Protein 5HLJ (pdb70)

Radius of gyration: 16.18 Å; Cα contacts (8 Å, |Δi|>4): 433; chains: 1; bounding box: 36×44×49 Å

Structure (mmCIF, N/CA/C/O backbone):
data_5HLJ
#
_entry.id   5HLJ
#
_cell.length_a   139.735
_cell.length_b   139.735
_cell.length_c   139.735
_cell.angle_alpha   90.00
_cell.angle_beta   90.00
_cell.angle_gamma   90.00
#
_symmetry.space_group_name_H-M   'I 21 3'
#
loop_
_entity.id
_entity.type
_entity.pdbx_description
1 polymer VP24
2 water water
#
loop_
_atom_site.group_PDB
_atom_site.id
_atom_site.type_symbol
_atom_site.label_atom_id
_atom_site.label_alt_id
_atom_site.label_comp_id
_atom_site.label_asym_id
_atom_site.label_entity_id
_atom_site.label_seq_id
_atom_site.pdbx_PDB_ins_code
_atom_site.Cartn_x
_atom_site.Cartn_y
_atom_site.Cartn_z
_atom_site.occupancy
_atom_site.B_iso_or_equiv
_atom_site.auth_seq_id
_atom_site.auth_comp_id
_atom_site.auth_asym_id
_atom_site.auth_atom_id
_atom_site.pdbx_PDB_model_num
ATOM 1 N N . ASP A 1 12 ? 18.868 -7.917 -0.044 1.00 112.06 40 ASP A N 1
ATOM 2 C CA . ASP A 1 12 ? 17.503 -8.399 -0.247 1.00 114.08 40 ASP A CA 1
ATOM 3 C C . ASP A 1 12 ? 16.483 -7.273 0.016 1.00 115.98 40 ASP A C 1
ATOM 4 O O . ASP A 1 12 ? 15.463 -7.166 -0.689 1.00 112.76 40 ASP A O 1
ATOM 9 N N . ALA A 1 13 ? 16.785 -6.424 1.005 1.00 106.39 41 ALA A N 1
ATOM 10 C CA . ALA A 1 13 ? 15.871 -5.375 1.470 1.00 103.29 41 ALA A CA 1
ATOM 11 C C . ALA A 1 13 ? 15.662 -4.243 0.450 1.00 100.65 41 ALA A C 1
ATOM 12 O O . ALA A 1 13 ? 16.634 -3.703 -0.107 1.00 95.05 41 ALA A O 1
ATOM 14 N N . TYR A 1 14 ? 14.395 -3.889 0.217 1.00 102.07 42 TYR A N 1
ATOM 15 C CA . TYR A 1 14 ? 14.042 -2.777 -0.672 1.00 104.45 42 TYR A CA 1
ATOM 16 C C . TYR A 1 14 ? 13.200 -1.720 0.069 1.00 101.84 42 TYR A C 1
ATOM 17 O O . TYR A 1 14 ? 11.965 -1.746 0.008 1.00 102.87 42 TYR A O 1
ATOM 26 N N . PRO A 1 15 ? 13.871 -0.776 0.756 1.00 98.64 43 PRO A N 1
ATOM 27 C CA . PRO A 1 15 ? 13.181 0.179 1.638 1.00 93.29 43 PRO A CA 1
ATOM 28 C C . PRO A 1 15 ? 12.336 1.207 0.898 1.00 93.39 43 PRO A C 1
ATOM 29 O O . PRO A 1 15 ? 12.744 1.714 -0.151 1.00 96.02 43 PRO A O 1
ATOM 33 N N . VAL A 1 16 ? 11.174 1.525 1.456 1.00 92.48 44 VAL A N 1
ATOM 34 C CA . VAL A 1 16 ? 10.292 2.504 0.838 1.00 90.85 44 VAL A CA 1
ATOM 35 C C . VAL A 1 16 ? 9.844 3.575 1.844 1.00 90.35 44 VAL A C 1
ATOM 36 O O . VAL A 1 16 ? 9.157 4.533 1.481 1.00 92.56 44 VAL A O 1
ATOM 40 N N . GLU A 1 17 ? 10.251 3.414 3.103 1.00 90.09 45 GLU A N 1
ATOM 41 C CA . GLU A 1 17 ? 9.987 4.415 4.144 1.00 89.36 45 GLU A CA 1
ATOM 42 C C . GLU A 1 17 ? 11.216 4.763 4.973 1.00 81.94 45 GLU A C 1
ATOM 43 O O . GLU A 1 17 ? 12.159 3.976 5.070 1.00 81.80 45 GLU A O 1
ATOM 49 N N . SER A 1 18 ? 11.168 5.932 5.601 1.00 76.57 46 SER A N 1
ATOM 50 C CA . SER A 1 18 ? 12.204 6.370 6.519 1.00 72.97 46 SER A CA 1
ATOM 51 C C . SER A 1 18 ? 12.153 5.608 7.824 1.00 72.42 46 SER A C 1
ATOM 52 O O . SER A 1 18 ? 11.104 5.138 8.226 1.00 78.23 46 SER A O 1
ATOM 55 N N . GLU A 1 19 ? 13.292 5.506 8.494 1.00 69.72 47 GLU A N 1
ATOM 56 C CA . GLU A 1 19 ? 13.338 4.856 9.785 1.00 67.43 47 GLU A CA 1
ATOM 57 C C . GLU A 1 19 ? 14.485 5.420 10.618 1.00 69.78 47 GLU A C 1
ATOM 58 O O . GLU A 1 19 ? 15.497 5.861 10.076 1.00 69.89 47 GLU A O 1
ATOM 64 N N . ILE A 1 20 ? 14.304 5.439 11.934 1.00 68.26 48 ILE A N 1
ATOM 65 C CA . ILE A 1 20 ? 15.346 5.839 12.859 1.00 63.16 48 ILE A CA 1
ATOM 66 C C . ILE A 1 20 ? 16.131 4.622 13.338 1.00 68.83 48 ILE A C 1
ATOM 67 O O . ILE A 1 20 ? 15.548 3.611 13.715 1.00 68.77 48 ILE A O 1
ATOM 72 N N . ILE A 1 21 ? 17.456 4.734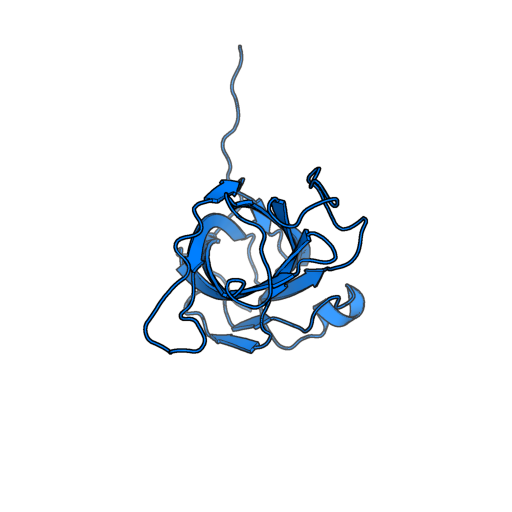 13.299 1.00 65.51 49 ILE A N 1
ATOM 73 C CA . ILE A 1 21 ? 18.397 3.706 13.734 1.00 65.23 49 ILE A CA 1
ATOM 74 C C . ILE A 1 21 ? 19.015 4.167 15.048 1.00 65.58 49 ILE A C 1
ATOM 75 O O . ILE A 1 21 ? 19.690 5.192 15.074 1.00 68.90 49 ILE A O 1
ATOM 80 N N . ASN A 1 22 ? 18.782 3.448 16.139 1.00 64.17 50 ASN A N 1
ATOM 81 C CA . ASN A 1 22 ? 19.336 3.857 17.432 1.00 63.35 50 ASN A CA 1
ATOM 82 C C . ASN A 1 22 ? 20.506 2.958 17.824 1.00 67.35 50 ASN A C 1
ATOM 83 O O . ASN A 1 22 ? 20.335 1.755 18.020 1.00 63.56 50 ASN A O 1
ATOM 88 N N . LEU A 1 23 ? 21.692 3.554 17.916 1.00 63.87 51 LEU A N 1
ATOM 89 C CA . LEU A 1 23 ? 22.916 2.836 18.245 1.00 61.90 51 LEU A CA 1
ATOM 90 C C . LEU A 1 23 ? 23.611 3.448 19.459 1.00 67.74 51 LEU A C 1
ATOM 91 O O . LEU A 1 23 ? 23.338 4.587 19.846 1.00 71.03 51 LEU A O 1
ATOM 96 N N . THR A 1 24 ? 24.540 2.698 20.034 1.00 66.95 52 THR A N 1
ATOM 97 C CA . THR A 1 24 ? 25.316 3.178 21.164 1.00 71.33 52 THR A CA 1
ATOM 98 C C . THR A 1 24 ? 26.746 3.502 20.739 1.00 67.15 52 THR A C 1
ATOM 99 O O . THR A 1 24 ? 27.326 2.782 19.937 1.00 68.62 52 THR A O 1
ATOM 103 N N . ILE A 1 25 ? 27.298 4.602 21.248 1.00 68.48 53 ILE A N 1
ATOM 104 C CA . ILE A 1 25 ? 28.679 4.991 20.935 1.00 66.27 53 ILE A CA 1
ATOM 105 C C . ILE A 1 25 ? 29.413 5.553 22.150 1.00 71.57 53 ILE A C 1
ATOM 106 O O . ILE A 1 25 ? 28.799 6.142 23.053 1.00 73.86 53 ILE A O 1
ATOM 111 N N . ASN A 1 26 ? 30.734 5.387 22.158 1.00 70.37 54 ASN A N 1
ATOM 112 C CA . ASN A 1 26 ? 31.572 5.968 23.203 1.00 70.63 54 ASN A CA 1
ATOM 113 C C . ASN A 1 26 ? 32.633 6.908 22.638 1.00 69.92 54 ASN A C 1
ATOM 114 O O . ASN A 1 26 ? 33.199 6.653 21.583 1.00 69.24 54 ASN A O 1
ATOM 119 N N . GLY A 1 27 ? 32.895 8.001 23.342 1.00 71.91 55 GLY A N 1
ATOM 120 C CA . GLY A 1 27 ? 34.025 8.846 23.008 1.00 74.76 55 GLY A CA 1
ATOM 121 C C . GLY A 1 27 ? 35.350 8.161 23.315 1.00 74.39 55 GLY A C 1
ATOM 122 O O . GLY A 1 27 ? 35.460 7.424 24.291 1.00 77.90 55 GLY A O 1
ATOM 123 N N . VAL A 1 28 ? 36.346 8.394 22.465 1.00 73.31 56 VAL A N 1
ATOM 124 C CA . VAL A 1 28 ? 37.709 7.924 22.697 1.00 78.32 56 VAL A CA 1
ATOM 125 C C . VAL A 1 28 ? 38.681 9.105 22.699 1.00 81.14 56 VAL A C 1
ATOM 126 O O . VAL A 1 28 ? 38.986 9.642 21.635 1.00 81.03 56 VAL A O 1
ATOM 130 N N . ALA A 1 29 ? 39.161 9.501 23.880 1.00 86.55 57 ALA A N 1
ATOM 131 C CA . ALA A 1 29 ? 40.087 10.640 24.018 1.00 86.62 57 ALA A CA 1
ATOM 132 C C . ALA A 1 29 ? 41.276 10.550 23.053 1.00 85.98 57 ALA A C 1
ATOM 133 O O . ALA A 1 29 ? 41.526 11.473 22.283 1.00 85.60 57 ALA A O 1
ATOM 135 N N . ARG A 1 30 ? 41.986 9.426 23.076 1.00 89.62 58 ARG A N 1
ATOM 136 C CA . ARG A 1 30 ? 43.135 9.233 22.198 1.00 88.77 58 ARG A CA 1
ATOM 137 C C . ARG A 1 30 ? 42.692 8.960 20.752 1.00 87.19 58 ARG A C 1
ATOM 138 O O . ARG A 1 30 ? 42.237 7.869 20.416 1.00 87.31 58 ARG A O 1
ATOM 146 N N . GLY A 1 31 ? 42.836 9.965 19.898 1.00 86.94 59 GLY A N 1
ATOM 147 C CA . GLY A 1 31 ? 42.422 9.844 18.512 1.00 86.92 59 GLY A CA 1
ATOM 148 C C . GLY A 1 31 ? 41.264 10.775 18.201 1.00 84.80 59 GLY A C 1
ATOM 149 O O . GLY A 1 31 ? 40.936 10.992 17.026 1.00 78.13 59 GLY A O 1
ATOM 150 N N . ASN A 1 32 ? 40.653 11.320 19.259 1.00 81.59 60 ASN A N 1
ATOM 151 C CA . ASN A 1 32 ? 39.533 12.243 19.135 1.00 76.95 60 ASN A CA 1
ATOM 152 C C . ASN A 1 32 ? 38.406 11.646 18.288 1.00 73.16 60 ASN A C 1
ATOM 153 O O . ASN A 1 32 ? 37.928 12.266 17.342 1.00 69.77 60 ASN A O 1
ATOM 158 N N . HIS A 1 33 ? 37.999 10.428 18.630 1.00 69.05 61 HIS A N 1
ATOM 159 C CA . HIS A 1 33 ? 36.977 9.724 17.874 1.00 70.10 61 HIS A CA 1
ATOM 160 C C . HIS A 1 33 ? 35.745 9.344 18.692 1.00 71.74 61 HIS A C 1
ATOM 161 O O . HIS A 1 33 ? 35.761 9.354 19.924 1.00 67.99 61 HIS A O 1
ATOM 168 N N . PHE A 1 34 ? 34.678 9.003 17.981 1.00 67.05 62 PHE A N 1
ATOM 169 C CA . PHE A 1 34 ? 33.587 8.249 18.572 1.00 67.37 62 PHE A CA 1
ATOM 170 C C . PHE A 1 34 ? 33.787 6.819 18.147 1.00 64.23 62 PHE A C 1
ATOM 171 O O . PHE A 1 34 ? 34.318 6.569 17.080 1.00 67.55 62 PHE A O 1
ATOM 179 N N . ASN A 1 35 ? 33.350 5.879 18.970 1.00 65.34 63 ASN A N 1
ATOM 180 C CA . ASN A 1 35 ? 33.535 4.467 18.668 1.00 66.80 63 ASN A CA 1
ATOM 181 C C . ASN A 1 35 ? 32.240 3.684 18.900 1.00 66.95 63 ASN A C 1
ATOM 182 O O . ASN A 1 35 ? 31.623 3.796 19.968 1.00 68.01 63 ASN A O 1
ATOM 187 N N . PHE A 1 36 ? 31.810 2.913 17.899 1.00 66.57 64 PHE A N 1
ATOM 188 C CA . PHE A 1 36 ? 30.588 2.115 18.042 1.00 64.81 64 PHE A CA 1
ATOM 189 C C . PHE A 1 36 ? 30.713 1.075 19.151 1.00 69.51 64 PHE A C 1
ATOM 190 O O . PHE A 1 36 ? 31.810 0.621 19.459 1.00 71.37 64 PHE A O 1
ATOM 198 N N . VAL A 1 37 ? 29.583 0.710 19.749 1.00 70.30 65 VAL A N 1
ATOM 199 C CA . VAL A 1 37 ? 29.469 -0.544 20.482 1.00 61.78 65 VAL A CA 1
ATOM 200 C C . VAL A 1 37 ? 29.005 -1.586 19.474 1.00 65.29 65 VAL A C 1
ATOM 201 O O . VAL A 1 37 ? 28.032 -1.364 18.748 1.00 67.84 65 VAL A O 1
ATOM 205 N N . ASN A 1 38 ? 29.702 -2.710 19.382 1.00 67.09 66 ASN A N 1
ATOM 206 C CA . ASN A 1 38 ? 29.342 -3.710 18.370 1.00 65.54 66 ASN A CA 1
ATOM 207 C C . ASN A 1 38 ? 28.063 -4.431 18.771 1.00 72.44 66 ASN A C 1
ATOM 208 O O . ASN A 1 38 ? 27.725 -4.487 19.958 1.00 73.13 66 ASN A O 1
ATOM 213 N N . GLY A 1 39 ? 27.346 -4.960 17.784 1.00 68.26 67 GLY A N 1
ATOM 214 C CA . GLY A 1 39 ? 26.065 -5.591 18.034 1.00 65.64 67 GLY A CA 1
ATOM 215 C C . GLY A 1 39 ? 25.237 -5.545 16.772 1.00 71.31 67 GLY A C 1
ATOM 216 O O . GLY A 1 39 ? 25.765 -5.258 15.694 1.00 70.07 67 GLY A O 1
ATOM 217 N N . THR A 1 40 ? 23.939 -5.817 16.902 1.00 71.82 68 THR A N 1
ATOM 218 C CA . THR A 1 40 ? 23.047 -5.905 15.751 1.00 67.18 68 THR A CA 1
ATOM 219 C C . THR A 1 40 ? 21.724 -5.232 16.049 1.00 69.72 68 THR A C 1
ATOM 220 O O . THR A 1 40 ? 21.357 -5.015 17.209 1.00 69.52 68 THR A O 1
ATOM 224 N N . LEU A 1 41 ? 21.007 -4.896 14.990 1.00 66.35 69 LEU A N 1
ATOM 225 C CA . LEU A 1 41 ? 19.713 -4.243 15.130 1.00 70.76 69 LEU A CA 1
ATOM 226 C C . LEU A 1 41 ? 18.830 -4.677 13.982 1.00 69.69 69 LEU A C 1
ATOM 227 O O . LEU A 1 41 ? 19.190 -4.509 12.824 1.00 69.11 69 LEU A O 1
ATOM 232 N N . GLN A 1 42 ? 17.688 -5.267 14.313 1.00 69.56 70 GLN A N 1
ATOM 233 C CA . GLN A 1 42 ? 16.701 -5.624 13.312 1.00 68.60 70 GLN A CA 1
ATOM 234 C C . GLN A 1 42 ? 15.818 -4.412 13.000 1.00 70.16 70 GLN A C 1
ATOM 235 O O . GLN A 1 42 ? 15.150 -3.879 13.877 1.00 75.94 70 GLN A O 1
ATOM 241 N N . THR A 1 43 ? 15.838 -3.948 11.760 1.00 72.62 71 THR A N 1
ATOM 242 C CA . THR A 1 43 ? 15.000 -2.817 11.384 1.00 70.30 71 THR A CA 1
ATOM 243 C C . THR A 1 43 ? 13.768 -3.337 10.658 1.00 72.05 71 THR A C 1
ATOM 244 O O . THR A 1 43 ? 13.732 -4.505 10.258 1.00 66.27 71 THR A O 1
ATOM 248 N N . ARG A 1 44 ? 12.766 -2.479 10.478 1.00 71.42 72 ARG A N 1
ATOM 249 C CA . ARG A 1 44 ? 11.585 -2.892 9.734 1.00 71.75 72 ARG A CA 1
ATOM 250 C C . ARG A 1 44 ? 11.768 -2.694 8.230 1.00 70.31 72 ARG A C 1
ATOM 251 O O . ARG A 1 44 ? 11.229 -3.457 7.447 1.00 77.46 72 ARG A O 1
ATOM 259 N N . ASN A 1 45 ? 12.520 -1.680 7.819 1.00 73.35 73 ASN A N 1
ATOM 260 C CA . ASN A 1 45 ? 12.596 -1.349 6.402 1.00 71.34 73 ASN A CA 1
ATOM 261 C C . ASN A 1 45 ? 13.985 -1.508 5.788 1.00 71.96 73 ASN A C 1
ATOM 262 O O . ASN A 1 45 ? 14.123 -1.433 4.573 1.00 75.90 73 ASN A O 1
ATOM 267 N N . TYR A 1 46 ? 15.009 -1.722 6.611 1.00 69.03 74 TYR A N 1
ATOM 268 C CA . TYR A 1 46 ? 16.375 -1.705 6.100 1.00 66.07 74 TYR A CA 1
ATOM 269 C C . TYR A 1 46 ? 17.120 -3.004 6.366 1.00 69.17 74 TYR A C 1
ATOM 270 O O . TYR A 1 46 ? 18.345 -3.046 6.304 1.00 71.76 74 TYR A O 1
ATOM 279 N N . GLY A 1 47 ? 16.380 -4.072 6.639 1.00 71.21 75 GLY A N 1
ATOM 280 C CA . GLY A 1 47 ? 17.001 -5.355 6.913 1.00 64.36 75 GLY A CA 1
ATOM 281 C C . GLY A 1 47 ? 17.735 -5.328 8.237 1.00 70.78 75 GLY A C 1
ATOM 282 O O . GLY A 1 47 ? 17.348 -4.587 9.152 1.00 66.61 75 GLY A O 1
ATOM 283 N N . LYS A 1 48 ? 18.796 -6.130 8.339 1.00 71.09 76 LYS A N 1
ATOM 284 C CA . LYS A 1 48 ? 19.563 -6.229 9.574 1.00 70.02 76 LYS A CA 1
ATOM 285 C C . LYS A 1 48 ? 20.736 -5.253 9.573 1.00 68.09 76 LYS A C 1
ATOM 286 O O . LYS A 1 48 ? 21.523 -5.198 8.627 1.00 68.33 76 LYS A O 1
ATOM 292 N N . VAL A 1 49 ? 20.852 -4.474 10.636 1.00 66.12 77 VAL A N 1
ATOM 293 C CA . VAL A 1 49 ? 21.997 -3.606 10.776 1.00 64.67 77 VAL A CA 1
ATOM 294 C C . VAL A 1 49 ? 23.040 -4.335 11.604 1.00 66.82 77 VAL A C 1
ATOM 295 O O . VAL A 1 49 ? 22.747 -4.833 12.681 1.00 70.19 77 VAL A O 1
ATOM 299 N N . TYR A 1 50 ? 24.254 -4.427 11.068 1.00 64.96 78 TYR A N 1
ATOM 300 C CA . TYR A 1 50 ? 25.349 -5.128 11.730 1.00 67.71 78 TYR A CA 1
ATOM 301 C C . TYR A 1 50 ? 26.461 -4.147 12.041 1.00 66.67 78 TYR A C 1
ATOM 302 O O . TYR A 1 50 ? 27.079 -3.570 11.134 1.00 66.86 78 TYR A O 1
ATOM 311 N N . VAL A 1 51 ? 26.742 -3.983 13.322 1.00 65.45 79 VAL A N 1
ATOM 312 C CA . VAL A 1 51 ? 27.811 -3.103 13.722 1.00 64.30 79 VAL A CA 1
ATOM 313 C C . VAL A 1 51 ? 29.041 -3.928 14.088 1.00 70.10 79 VAL A C 1
ATOM 314 O O . VAL A 1 51 ? 29.120 -4.457 15.196 1.00 69.68 79 VAL A O 1
ATOM 318 N N . ALA A 1 52 ? 29.998 -4.026 13.159 1.00 68.01 80 ALA A N 1
ATOM 319 C CA . ALA A 1 52 ? 31.225 -4.804 13.377 1.00 68.65 80 ALA A CA 1
ATOM 320 C C . ALA A 1 52 ? 32.140 -4.178 14.418 1.00 67.34 80 ALA A C 1
ATOM 321 O O . ALA A 1 52 ? 31.913 -3.055 14.871 1.00 69.51 80 ALA A O 1
ATOM 323 N N . GLY A 1 53 ? 33.183 -4.905 14.802 1.00 68.11 81 GLY A N 1
ATOM 324 C CA . GLY A 1 53 ? 34.179 -4.357 15.709 1.00 60.96 81 GLY A CA 1
ATOM 325 C C . GLY A 1 53 ? 34.956 -3.191 15.103 1.00 65.20 81 GLY A C 1
ATOM 326 O O . GLY A 1 53 ? 35.008 -3.021 13.883 1.00 65.24 81 GLY A O 1
ATOM 327 N N . GLN A 1 54 ? 35.578 -2.394 15.958 1.00 61.19 82 GLN A N 1
ATOM 328 C CA . GLN A 1 54 ? 36.339 -1.240 15.502 1.00 67.88 82 GLN A CA 1
ATOM 329 C C . GLN A 1 54 ? 37.422 -1.595 14.491 1.00 70.31 82 GLN A C 1
ATOM 330 O O . GLN A 1 54 ? 38.039 -2.652 14.563 1.00 73.22 82 GLN A O 1
ATOM 336 N N . GLY A 1 55 ? 37.637 -0.694 13.542 1.00 72.23 83 GLY A N 1
ATOM 337 C CA . GLY A 1 55 ? 38.708 -0.821 12.572 1.00 67.29 83 GLY A CA 1
ATOM 338 C C . GLY A 1 55 ? 38.613 -1.984 11.601 1.00 71.22 83 GLY A C 1
ATOM 339 O O . GLY A 1 55 ? 39.624 -2.406 11.039 1.00 74.78 83 GLY A O 1
ATOM 340 N N . THR A 1 56 ? 37.411 -2.508 11.402 1.00 68.39 84 THR A N 1
ATOM 341 C CA . THR A 1 56 ? 37.213 -3.609 10.468 1.00 68.04 84 THR A CA 1
ATOM 342 C C . THR A 1 56 ? 37.604 -3.173 9.054 1.00 68.14 84 THR A C 1
ATOM 343 O O . THR A 1 56 ? 37.182 -2.121 8.584 1.00 69.14 84 THR A O 1
ATOM 347 N N . SER A 1 57 ? 38.418 -3.978 8.384 1.00 69.04 85 SER A N 1
ATOM 348 C CA . SER A 1 57 ? 38.886 -3.638 7.048 1.00 69.07 85 SER A CA 1
ATOM 349 C C . SER A 1 57 ? 37.767 -3.783 6.043 1.00 68.48 85 SER A C 1
ATOM 350 O O . SER A 1 57 ? 36.798 -4.496 6.289 1.00 71.60 85 SER A O 1
ATOM 353 N N . ASP A 1 58 ? 37.920 -3.150 4.888 1.00 65.93 86 ASP A N 1
ATOM 354 C CA . ASP A 1 58 ? 36.873 -3.198 3.877 1.00 66.83 86 ASP A CA 1
ATOM 355 C C . ASP A 1 58 ? 36.570 -4.623 3.404 1.00 72.28 86 ASP A C 1
ATOM 356 O O . ASP A 1 58 ? 35.399 -4.955 3.182 1.00 72.00 86 ASP A O 1
ATOM 361 N N . SER A 1 59 ? 37.589 -5.475 3.260 1.00 73.58 87 SER A N 1
ATOM 362 C CA . SER A 1 59 ? 37.334 -6.829 2.733 1.00 74.01 87 SER A CA 1
ATOM 363 C C . SER A 1 59 ? 36.584 -7.701 3.752 1.00 71.13 87 SER A C 1
ATOM 364 O O . SER A 1 59 ? 35.723 -8.488 3.382 1.00 72.22 87 SER A O 1
ATOM 367 N N . GLU A 1 60 ? 36.913 -7.544 5.028 1.00 69.53 88 GLU A N 1
ATOM 368 C CA . GLU A 1 60 ? 36.169 -8.194 6.090 1.00 69.34 88 GLU A CA 1
ATOM 369 C C . GLU A 1 60 ? 34.739 -7.651 6.193 1.00 75.19 88 GLU A C 1
ATOM 370 O O . GLU A 1 60 ? 33.778 -8.423 6.354 1.00 73.63 88 GLU A O 1
ATOM 376 N N . LEU A 1 61 ? 34.595 -6.332 6.057 1.00 71.88 89 LEU A N 1
ATOM 377 C CA . LEU A 1 61 ? 33.302 -5.682 6.265 1.00 68.56 89 LEU A CA 1
ATOM 378 C C . LEU A 1 61 ? 32.224 -6.246 5.339 1.00 64.20 89 LEU A C 1
ATOM 379 O O . LEU A 1 61 ? 31.096 -6.439 5.771 1.00 64.67 89 LEU A O 1
ATOM 384 N N . VAL A 1 62 ? 32.567 -6.541 4.083 1.00 68.29 90 VAL A N 1
ATOM 385 C CA . VAL A 1 62 ? 31.561 -7.046 3.145 1.00 65.53 90 VAL A CA 1
ATOM 386 C C . VAL A 1 62 ? 31.210 -8.528 3.342 1.00 69.50 90 VAL A C 1
ATOM 387 O O . VAL A 1 62 ? 30.374 -9.075 2.619 1.00 70.44 90 VAL A O 1
ATOM 391 N N . LYS A 1 63 ? 31.833 -9.177 4.320 1.00 71.19 91 LYS A N 1
ATOM 392 C CA . LYS A 1 63 ? 31.533 -10.583 4.595 1.00 74.18 91 LYS A CA 1
ATOM 393 C C . LYS A 1 63 ? 30.600 -10.760 5.801 1.00 77.74 91 LYS A C 1
ATOM 394 O O . LYS A 1 63 ? 30.097 -11.856 6.050 1.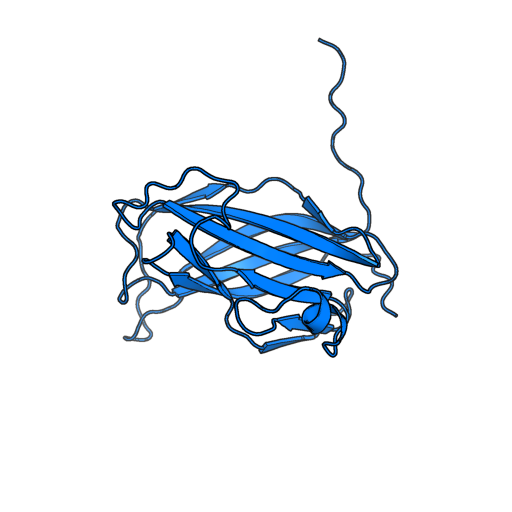00 76.86 91 LYS A O 1
ATOM 400 N N . LYS A 1 64 ? 30.363 -9.681 6.546 1.00 77.47 92 LYS A N 1
ATOM 401 C CA . LYS A 1 64 ? 29.534 -9.764 7.739 1.00 69.20 92 LYS A CA 1
ATOM 402 C C . LYS A 1 64 ? 28.091 -10.114 7.399 1.00 72.75 92 LYS A C 1
ATOM 403 O O . LYS A 1 64 ? 27.631 -9.906 6.274 1.00 75.13 92 LYS A O 1
ATOM 409 N N . LYS A 1 65 ? 27.387 -10.660 8.382 1.00 78.25 93 LYS A N 1
ATOM 410 C CA . LYS A 1 65 ? 26.047 -11.189 8.160 1.00 80.70 93 LYS A CA 1
ATOM 411 C C . LYS A 1 65 ? 25.003 -10.123 8.464 1.00 74.69 93 LYS A C 1
ATOM 412 O O . LYS A 1 65 ? 24.473 -10.057 9.581 1.00 79.22 93 LYS A O 1
ATOM 418 N N . GLY A 1 66 ? 24.688 -9.307 7.463 1.00 71.85 94 GLY A N 1
ATOM 419 C CA . GLY A 1 66 ? 23.702 -8.262 7.624 1.00 68.51 94 GLY A CA 1
ATOM 420 C C . GLY A 1 66 ? 23.435 -7.588 6.310 1.00 68.78 94 GLY A C 1
ATOM 421 O O . GLY A 1 66 ? 24.045 -7.913 5.308 1.00 67.71 94 GLY A O 1
ATOM 422 N N . ASP A 1 67 ? 22.519 -6.634 6.328 1.00 68.13 95 ASP A N 1
ATOM 423 C CA . ASP A 1 67 ? 22.155 -5.905 5.128 1.00 70.93 95 ASP A CA 1
ATOM 424 C C . ASP A 1 67 ? 22.894 -4.565 5.021 1.00 70.11 95 ASP A C 1
ATOM 425 O O . ASP A 1 67 ? 23.140 -4.053 3.921 1.00 68.92 95 ASP A O 1
ATOM 430 N N . ILE A 1 68 ? 23.231 -4.009 6.181 1.00 65.98 96 ILE A N 1
ATOM 431 C CA . ILE A 1 68 ? 23.974 -2.760 6.302 1.00 64.70 96 ILE A CA 1
ATOM 432 C C . ILE A 1 68 ? 25.049 -2.983 7.366 1.00 6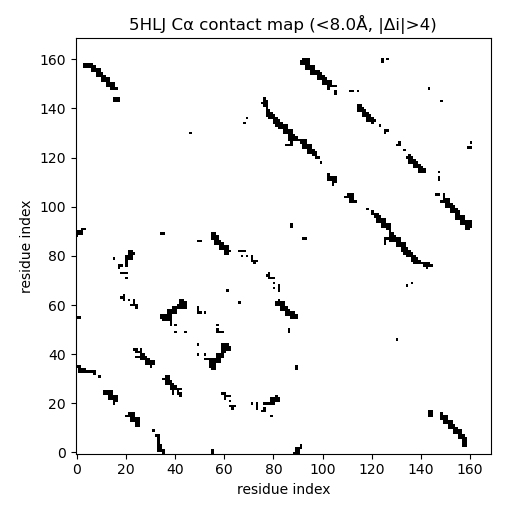9.83 96 ILE A C 1
ATOM 433 O O . ILE A 1 68 ? 24.725 -3.361 8.497 1.00 69.33 96 ILE A O 1
ATOM 438 N N . ILE A 1 69 ? 26.317 -2.784 7.003 1.00 63.39 97 ILE A N 1
ATOM 439 C CA . ILE A 1 69 ? 27.426 -3.104 7.893 1.00 58.12 97 ILE A CA 1
ATOM 440 C C . ILE A 1 69 ? 28.209 -1.848 8.215 1.00 66.00 97 ILE A C 1
ATOM 441 O O . ILE A 1 69 ? 28.640 -1.125 7.308 1.00 64.86 97 ILE A O 1
ATOM 446 N N . LEU A 1 70 ? 28.423 -1.597 9.500 1.00 64.70 98 LEU A N 1
ATOM 447 C CA . LEU A 1 70 ? 29.126 -0.405 9.921 1.00 59.44 98 LEU A CA 1
ATOM 448 C C . LEU A 1 70 ? 30.352 -0.744 10.751 1.00 68.30 98 LEU A C 1
ATOM 449 O O . LEU A 1 70 ? 30.341 -1.708 11.519 1.00 67.42 98 LEU A O 1
ATOM 454 N N . THR A 1 71 ? 31.399 0.069 10.602 1.00 64.13 99 THR A N 1
ATOM 455 C CA . THR A 1 71 ? 32.543 0.039 11.503 1.00 61.40 99 THR A CA 1
ATOM 456 C C . THR A 1 71 ? 33.028 1.476 11.749 1.00 61.04 99 THR A C 1
ATOM 457 O O . THR A 1 71 ? 33.014 2.308 10.846 1.00 67.21 99 THR A O 1
ATOM 461 N N . SER A 1 72 ? 33.417 1.777 12.979 1.00 63.48 100 SER A N 1
ATOM 462 C CA . SER A 1 72 ? 34.065 3.043 13.272 1.00 65.04 100 SER A CA 1
ATOM 463 C C . SER A 1 72 ? 35.575 2.836 13.262 1.00 67.74 100 SER A C 1
ATOM 464 O O . SER A 1 72 ? 36.067 1.824 13.767 1.00 69.80 100 SER A O 1
ATOM 467 N N . LEU A 1 73 ? 36.298 3.771 12.649 1.00 69.22 101 LEU A N 1
ATOM 468 C CA . LEU A 1 73 ? 37.759 3.691 12.550 1.00 69.37 101 LEU A CA 1
ATOM 469 C C . LEU A 1 73 ? 38.400 4.617 13.568 1.00 68.29 101 LEU A C 1
ATOM 470 O O . LEU A 1 73 ? 37.862 5.674 13.893 1.00 67.03 101 LEU A O 1
ATOM 475 N N . LEU A 1 74 ? 39.548 4.200 14.089 1.00 71.97 102 LEU A N 1
ATOM 476 C CA . LEU A 1 74 ? 40.232 4.953 15.128 1.00 73.96 102 LEU A CA 1
ATOM 477 C 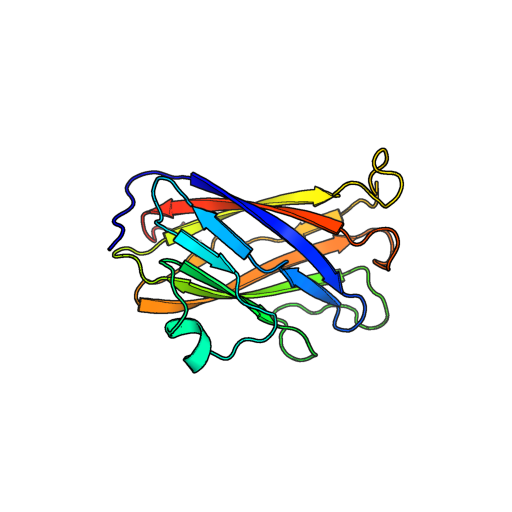C . LEU A 1 74 ? 41.623 5.337 14.630 1.00 79.27 102 LEU A C 1
ATOM 478 O O . LEU A 1 74 ? 41.945 5.125 13.461 1.00 80.99 102 LEU A O 1
ATOM 483 N N . GLY A 1 75 ? 42.450 5.917 15.484 1.00 74.14 103 GLY A N 1
ATOM 484 C CA . GLY A 1 75 ? 43.793 6.260 15.033 1.00 94.52 103 GLY A CA 1
ATOM 485 C C . GLY A 1 75 ? 43.886 7.424 14.048 1.00 88.68 103 GLY A C 1
ATOM 486 O O . GLY A 1 75 ? 43.004 7.613 13.191 1.00 81.93 103 GLY A O 1
ATOM 487 N N . ASP A 1 76 ? 44.962 8.206 14.195 1.00 87.75 104 ASP A N 1
ATOM 488 C CA . ASP A 1 76 ? 45.173 9.446 13.447 1.00 86.09 104 ASP A CA 1
ATOM 489 C C . ASP A 1 76 ? 45.022 9.225 11.961 1.00 85.22 104 ASP A C 1
ATOM 490 O O . ASP A 1 76 ? 45.242 8.114 11.450 1.00 89.54 104 ASP A O 1
ATOM 495 N N . GLY A 1 77 ? 44.674 10.279 11.251 1.00 77.39 105 GLY A N 1
ATOM 496 C CA . GLY A 1 77 ? 44.528 10.145 9.818 1.00 81.84 105 GLY A CA 1
ATOM 497 C C . GLY A 1 77 ? 43.115 9.799 9.413 1.00 76.00 105 GLY A C 1
ATOM 498 O O . GLY A 1 77 ? 42.671 10.208 8.352 1.00 76.59 105 GLY A O 1
ATOM 499 N N . ASP A 1 78 ? 42.405 9.047 10.251 1.00 78.38 106 ASP A N 1
ATOM 500 C CA . ASP A 1 78 ? 40.991 8.759 10.001 1.00 75.26 106 ASP A CA 1
ATOM 501 C C . ASP A 1 78 ? 40.127 9.949 10.462 1.00 71.62 106 ASP A C 1
ATOM 502 O O . ASP A 1 78 ? 39.379 9.846 11.431 1.00 72.58 106 ASP A O 1
ATOM 507 N N . HIS A 1 79 ? 40.260 11.078 9.764 1.00 71.95 107 HIS A N 1
ATOM 508 C CA . HIS A 1 79 ? 39.597 12.332 10.123 1.00 70.24 107 HIS A CA 1
ATOM 509 C C . HIS A 1 79 ? 39.315 13.179 8.893 1.00 71.96 107 HIS A C 1
ATOM 510 O O . HIS A 1 79 ? 40.241 13.493 8.145 1.00 75.03 107 HIS A O 1
ATOM 517 N N . THR A 1 80 ? 38.067 13.592 8.696 1.00 65.54 108 THR A N 1
ATOM 518 C CA . THR A 1 80 ? 37.789 14.599 7.678 1.00 68.73 108 THR A CA 1
ATOM 519 C C . THR A 1 80 ? 37.817 15.987 8.302 1.00 71.61 108 THR A C 1
ATOM 520 O O . THR A 1 80 ? 37.656 16.994 7.609 1.00 72.67 108 THR A O 1
ATOM 524 N N . LEU A 1 81 ? 38.020 16.022 9.613 1.00 67.66 109 LEU A N 1
ATOM 525 C CA . LEU A 1 81 ? 37.883 17.233 10.408 1.00 69.25 109 LEU A CA 1
ATOM 526 C C . LEU A 1 81 ? 39.167 17.573 11.168 1.00 73.34 109 LEU A C 1
ATOM 527 O O . LEU A 1 81 ? 39.820 16.683 11.706 1.00 70.85 109 LEU A O 1
ATOM 532 N N . ASN A 1 82 ? 39.513 18.856 11.240 1.00 73.80 110 ASN A N 1
ATOM 533 C CA . ASN A 1 82 ? 40.625 19.282 12.084 1.00 74.30 110 ASN A CA 1
ATOM 534 C C . ASN A 1 82 ? 40.232 19.250 13.542 1.00 73.44 110 ASN A C 1
ATOM 535 O O . ASN A 1 82 ? 39.737 20.235 14.070 1.00 83.39 110 ASN A O 1
ATOM 540 N N . VAL A 1 83 ? 40.448 18.134 14.205 1.00 72.34 111 VAL A N 1
ATOM 541 C CA . VAL A 1 83 ? 40.262 18.126 15.638 1.00 72.07 111 VAL A CA 1
ATOM 542 C C . VAL A 1 83 ? 41.541 18.583 16.334 1.00 76.98 111 VAL A C 1
ATOM 543 O O . VAL A 1 83 ? 42.651 18.326 15.863 1.00 74.90 111 VAL A O 1
ATOM 547 N N . ASN A 1 84 ? 41.374 19.272 17.453 1.00 75.10 112 ASN A N 1
ATOM 548 C CA . ASN A 1 84 ? 42.499 19.642 18.286 1.00 70.62 112 ASN A CA 1
ATOM 549 C C . ASN A 1 84 ? 42.906 18.439 19.127 1.00 75.98 112 ASN A C 1
ATOM 550 O O . ASN A 1 84 ? 42.328 18.168 20.189 1.00 73.70 112 ASN A O 1
ATOM 555 N N . LYS A 1 85 ? 43.914 17.718 18.651 1.00 75.94 113 LYS A N 1
ATOM 556 C CA . LYS A 1 85 ? 44.361 16.503 19.323 1.00 75.10 113 LYS A CA 1
ATOM 557 C C . LYS A 1 85 ? 45.061 16.797 20.652 1.00 75.64 113 LYS A C 1
ATOM 558 O O . LYS A 1 85 ? 45.313 15.887 21.428 1.00 74.68 113 LYS A O 1
ATOM 564 N N . ALA A 1 86 ? 45.332 18.071 20.939 1.00 73.66 114 ALA A N 1
ATOM 565 C CA . ALA A 1 86 ? 45.895 18.455 22.238 1.00 79.08 114 ALA A CA 1
ATOM 566 C C . ALA A 1 86 ? 44.898 18.287 23.386 1.00 82.49 114 ALA A C 1
ATOM 567 O O . ALA A 1 86 ? 45.288 18.267 24.555 1.00 80.37 114 ALA A O 1
ATOM 569 N N . GLU A 1 87 ? 43.611 18.206 23.049 1.00 82.65 115 GLU A N 1
ATOM 570 C CA . GLU A 1 87 ? 42.553 18.019 24.039 1.00 76.35 115 GLU A CA 1
ATOM 571 C C . GLU A 1 87 ? 41.598 16.947 23.556 1.00 77.42 115 GLU A C 1
ATOM 572 O O . GLU A 1 87 ? 41.818 16.355 22.497 1.00 76.82 115 GLU A O 1
ATOM 578 N N . SER A 1 88 ? 40.531 16.694 24.311 1.00 72.22 116 SER A N 1
ATOM 579 C CA . SER A 1 88 ? 39.547 15.721 23.851 1.00 75.09 116 SER A CA 1
ATOM 580 C C . SER A 1 88 ? 38.126 16.304 23.862 1.00 72.03 116 SER A C 1
ATOM 581 O O . SER A 1 88 ? 37.195 15.650 24.327 1.00 73.26 116 SER A O 1
ATOM 584 N N . LYS A 1 89 ? 37.983 17.524 23.337 1.00 67.61 117 LYS A N 1
ATOM 585 C CA . LYS A 1 89 ? 36.699 18.225 23.248 1.00 70.28 117 LYS A CA 1
ATOM 586 C C . LYS A 1 89 ? 36.087 18.104 21.862 1.00 72.87 117 LYS A C 1
ATOM 587 O O . LYS A 1 89 ? 34.860 18.109 21.706 1.00 71.79 117 LYS A O 1
ATOM 593 N N . GLU A 1 90 ? 36.951 18.000 20.860 1.00 69.94 118 GLU A N 1
ATOM 594 C CA . GLU A 1 90 ? 36.518 17.932 19.475 1.00 68.18 118 GLU A CA 1
ATOM 595 C C . GLU A 1 90 ? 36.635 16.507 18.971 1.00 68.56 118 GLU A C 1
ATOM 596 O O . GLU A 1 90 ? 37.733 15.969 18.875 1.00 70.55 118 GLU A O 1
ATOM 602 N N . LEU A 1 91 ? 35.490 15.890 18.679 1.00 67.73 119 LEU A N 1
ATOM 603 C CA . LEU A 1 91 ? 35.439 14.461 18.362 1.00 69.37 119 LEU A CA 1
ATOM 604 C C . LEU A 1 91 ? 34.809 14.200 17.012 1.00 66.28 119 LEU A C 1
ATOM 605 O O . LEU A 1 91 ? 33.946 14.949 16.556 1.00 64.92 119 LEU A O 1
ATOM 610 N N . GLU A 1 92 ? 35.235 13.123 16.373 1.00 64.93 120 GLU A N 1
ATOM 611 C CA . GLU A 1 92 ? 34.688 12.783 15.075 1.00 64.32 120 GLU A CA 1
ATOM 612 C C . GLU A 1 92 ? 34.317 11.305 15.025 1.00 65.56 120 GLU A C 1
ATOM 613 O O . GLU A 1 92 ? 35.033 10.453 15.541 1.00 66.84 120 GLU A O 1
ATOM 619 N N . LEU A 1 93 ? 33.159 11.008 14.460 1.00 63.87 121 LEU A N 1
ATOM 620 C CA . LEU A 1 93 ? 32.857 9.644 14.062 1.00 66.34 121 LEU A CA 1
ATOM 621 C C . LEU A 1 93 ? 33.329 9.477 12.616 1.00 65.92 121 LEU A C 1
ATOM 622 O O . LEU A 1 93 ? 32.866 10.189 11.729 1.00 62.04 121 LEU A O 1
ATOM 627 N N . TYR A 1 94 ? 34.273 8.572 12.386 1.00 63.84 122 TYR A N 1
ATOM 628 C CA . TYR A 1 94 ? 34.706 8.276 11.030 1.00 63.30 122 TYR A CA 1
ATOM 629 C C . TYR A 1 94 ? 34.324 6.831 10.753 1.00 66.81 122 TYR A C 1
ATOM 630 O O . TYR A 1 94 ? 35.010 5.895 11.195 1.00 62.33 122 TYR A O 1
ATOM 639 N N . ALA A 1 95 ? 33.217 6.645 10.038 1.00 62.62 123 ALA A N 1
ATOM 640 C CA . ALA A 1 95 ? 32.658 5.312 9.882 1.00 62.31 123 ALA A CA 1
ATOM 641 C C . ALA A 1 95 ? 32.682 4.840 8.439 1.00 63.96 123 ALA A C 1
ATOM 642 O O . ALA A 1 95 ? 32.574 5.639 7.510 1.00 62.19 123 ALA A O 1
ATOM 644 N N . ARG A 1 96 ? 32.818 3.527 8.271 1.00 61.48 124 ARG A N 1
ATOM 645 C CA . ARG A 1 96 ? 32.706 2.897 6.968 1.00 63.10 124 ARG A CA 1
ATOM 646 C C . ARG A 1 96 ? 31.428 2.078 6.990 1.00 61.53 124 ARG A C 1
ATOM 647 O O . ARG A 1 96 ? 31.199 1.282 7.908 1.00 68.41 124 ARG A O 1
ATOM 655 N N . VAL A 1 97 ? 30.578 2.294 5.999 1.00 65.31 125 VAL A N 1
ATOM 656 C CA . VAL A 1 97 ? 29.258 1.700 6.001 1.00 60.97 125 VAL A CA 1
ATOM 657 C C . VAL A 1 97 ? 29.005 0.970 4.699 1.00 62.67 125 VAL A C 1
ATOM 658 O O . VAL A 1 97 ? 28.976 1.576 3.628 1.00 61.34 125 VAL A O 1
ATOM 662 N N . TYR A 1 98 ? 28.803 -0.341 4.808 1.00 63.87 126 TYR A N 1
ATOM 663 C CA . TYR A 1 98 ? 28.477 -1.157 3.658 1.00 63.64 126 TYR A CA 1
ATOM 664 C C . TYR A 1 98 ? 26.966 -1.244 3.490 1.00 65.73 126 TYR A C 1
ATOM 665 O O . TYR A 1 98 ? 26.271 -1.806 4.332 1.00 66.69 126 TYR A O 1
ATOM 674 N N . ASN A 1 99 ? 26.472 -0.676 2.397 1.00 64.89 127 ASN A N 1
ATOM 675 C CA . ASN A 1 99 ? 25.069 -0.752 2.039 1.00 66.07 127 ASN A CA 1
ATOM 676 C C . ASN A 1 99 ? 24.850 -1.889 1.054 1.00 70.79 127 ASN A C 1
ATOM 677 O O . ASN A 1 99 ? 25.107 -1.755 -0.154 1.00 65.95 127 ASN A O 1
ATOM 682 N N . ASN A 1 100 ? 24.372 -3.010 1.580 1.00 69.11 128 ASN A N 1
ATOM 683 C CA . ASN A 1 100 ? 24.084 -4.171 0.757 1.00 66.22 128 ASN A CA 1
ATOM 684 C C . ASN A 1 100 ? 22.576 -4.420 0.662 1.00 68.32 128 ASN A C 1
ATOM 685 O O . ASN A 1 100 ? 22.133 -5.560 0.691 1.00 70.38 128 ASN A O 1
ATOM 690 N N . THR A 1 101 ? 21.802 -3.341 0.571 1.00 67.92 129 THR A N 1
ATOM 691 C CA . THR A 1 101 ? 20.387 -3.420 0.241 1.00 71.78 129 THR A CA 1
ATOM 692 C C . THR A 1 101 ? 20.238 -3.178 -1.264 1.00 73.30 129 THR A C 1
ATOM 693 O O . THR A 1 101 ? 21.228 -2.999 -1.974 1.00 69.94 129 THR A O 1
ATOM 697 N N . LYS A 1 102 ? 19.008 -3.169 -1.753 1.00 73.09 130 LYS A N 1
ATOM 698 C CA . LYS A 1 102 ? 18.778 -2.984 -3.180 1.00 76.95 130 LYS A CA 1
ATOM 699 C C . LYS A 1 102 ? 18.632 -1.513 -3.578 1.00 76.53 130 LYS A C 1
ATOM 700 O O . LYS A 1 102 ? 18.409 -1.210 -4.746 1.00 77.00 130 LYS A O 1
ATOM 706 N N . ARG A 1 103 ? 18.760 -0.593 -2.625 1.00 73.78 131 ARG A N 1
ATOM 707 C CA . ARG A 1 103 ? 18.648 0.826 -2.966 1.00 74.82 131 ARG A CA 1
ATOM 708 C C . ARG A 1 103 ? 19.633 1.717 -2.238 1.00 70.23 131 ARG A C 1
ATOM 709 O O . ARG A 1 103 ? 20.107 1.391 -1.156 1.00 70.04 131 ARG A O 1
ATOM 717 N N . ASP A 1 104 ? 19.935 2.844 -2.868 1.00 70.04 132 ASP A N 1
ATOM 718 C CA . ASP A 1 104 ? 20.612 3.942 -2.203 1.00 68.79 132 ASP A CA 1
ATOM 719 C C . ASP A 1 104 ? 19.842 4.367 -0.950 1.00 69.50 132 ASP A C 1
ATOM 720 O O . ASP A 1 104 ? 18.608 4.350 -0.930 1.00 68.31 132 ASP A O 1
ATOM 725 N N . ILE A 1 105 ? 20.583 4.733 0.090 1.00 64.99 133 ILE A N 1
ATOM 726 C CA . ILE A 1 105 ? 20.015 5.224 1.339 1.00 64.27 133 ILE A CA 1
ATOM 727 C C . ILE A 1 105 ? 20.612 6.579 1.674 1.00 63.45 133 ILE A C 1
ATOM 728 O O . ILE A 1 105 ? 21.823 6.754 1.565 1.00 64.61 133 ILE A O 1
ATOM 733 N N . THR A 1 106 ? 19.784 7.541 2.066 1.00 62.71 134 THR A N 1
ATOM 734 C CA . THR A 1 106 ? 20.314 8.801 2.574 1.00 63.68 134 THR A CA 1
ATOM 735 C C . THR A 1 106 ? 20.241 8.807 4.103 1.00 66.99 134 THR A C 1
ATOM 736 O O . THR A 1 106 ? 19.210 8.460 4.697 1.00 68.26 134 THR A O 1
ATOM 740 N N . VAL A 1 107 ? 21.347 9.155 4.745 1.00 58.19 135 VAL A N 1
ATOM 741 C CA . VAL A 1 107 ? 21.297 9.460 6.165 1.00 59.98 135 VAL A CA 1
ATOM 742 C C . VAL A 1 107 ? 20.970 10.948 6.297 1.00 62.89 135 VAL A C 1
ATOM 743 O O . VAL A 1 107 ? 21.795 11.796 5.984 1.00 62.71 135 VAL A O 1
ATOM 747 N N . ASP A 1 108 ? 19.744 11.238 6.734 1.00 68.02 136 ASP A N 1
ATOM 748 C CA . ASP A 1 108 ? 19.179 12.590 6.730 1.00 68.40 136 ASP A CA 1
ATOM 749 C C . ASP A 1 108 ? 19.674 13.461 7.852 1.00 66.76 136 ASP A C 1
ATOM 750 O O . ASP A 1 108 ? 19.903 14.657 7.669 1.00 74.86 136 ASP A O 1
ATOM 755 N N . SER A 1 109 ? 19.792 12.866 9.033 1.00 64.32 137 SER A N 1
ATOM 756 C CA . SER A 1 109 ? 20.096 13.636 10.224 1.00 63.34 137 SER A CA 1
ATOM 757 C C . SER A 1 109 ? 20.590 12.731 11.309 1.00 64.24 137 SER A C 1
ATOM 758 O O . SER A 1 109 ? 20.393 11.518 11.262 1.00 68.78 137 SER A O 1
ATOM 761 N N . VAL A 1 110 ? 21.270 13.311 12.281 1.00 66.05 138 VAL A N 1
ATOM 762 C CA . VAL A 1 110 ? 21.664 12.549 13.445 1.00 63.68 138 VAL A CA 1
ATOM 763 C C . VAL A 1 110 ? 21.362 13.363 14.687 1.00 66.00 138 VAL A C 1
ATOM 764 O O . VAL A 1 110 ? 21.252 14.582 14.624 1.00 70.52 138 VAL A O 1
ATOM 768 N N . SER A 1 111 ? 21.225 12.687 15.818 1.00 64.79 139 SER A N 1
ATOM 769 C CA . SER A 1 111 ? 21.173 13.379 17.091 1.00 61.63 139 SER A CA 1
ATOM 770 C C . SER A 1 111 ? 21.832 12.508 18.141 1.00 61.35 139 SER A C 1
ATOM 771 O O . SER A 1 111 ? 22.001 11.308 17.944 1.00 61.15 139 SER A O 1
ATOM 774 N N . LEU A 1 112 ? 22.242 13.138 19.235 1.00 62.00 140 LEU A N 1
ATOM 775 C CA . LEU A 1 112 ? 22.931 12.466 20.316 1.00 60.33 140 LEU A CA 1
ATOM 776 C C . LEU A 1 112 ? 22.256 12.749 21.630 1.00 64.13 140 LEU A C 1
ATOM 777 O O . LEU A 1 112 ? 21.783 13.855 21.881 1.00 62.77 140 LEU A O 1
ATOM 782 N N . SER A 1 113 ? 22.270 11.747 22.486 1.00 62.27 141 SER A N 1
ATOM 783 C CA . SER A 1 113 ? 21.948 11.926 23.874 1.00 62.23 141 SER A CA 1
ATOM 784 C C . SER A 1 113 ? 23.092 11.300 24.662 1.00 62.57 141 SER A C 1
ATOM 785 O O . SER A 1 113 ? 23.591 10.246 24.273 1.00 65.71 141 SER A O 1
ATOM 788 N N . PRO A 1 114 ? 23.522 11.940 25.758 1.00 62.17 142 PRO A N 1
ATOM 789 C CA . PRO A 1 114 ? 24.427 11.218 26.665 1.00 64.65 142 PRO A CA 1
ATOM 790 C C . PRO A 1 114 ? 23.725 9.981 27.196 1.00 63.37 142 PRO A C 1
ATOM 791 O O . PRO A 1 114 ? 22.496 10.016 27.320 1.00 65.57 142 PRO A O 1
ATOM 795 N N . GLY A 1 115 ? 24.466 8.906 27.447 1.00 63.21 143 GLY A N 1
ATOM 796 C CA . GLY A 1 115 ? 23.928 7.752 28.149 1.00 61.75 143 GLY A CA 1
ATOM 797 C C . GLY A 1 115 ? 24.037 7.980 29.654 1.00 67.59 143 GLY A C 1
ATOM 798 O O . GLY A 1 115 ? 24.601 8.986 30.093 1.00 66.96 143 GLY A O 1
ATOM 799 N N . LEU A 1 116 ? 23.481 7.068 30.451 1.00 68.80 144 LEU A N 1
ATOM 800 C CA . LEU A 1 116 ? 23.590 7.161 31.906 1.00 70.53 144 LEU A CA 1
ATOM 801 C C . LEU A 1 116 ? 25.001 6.786 32.325 1.00 72.08 144 LEU A C 1
ATOM 802 O O . LEU A 1 116 ? 25.624 5.932 31.698 1.00 75.75 144 LEU A O 1
ATOM 807 N N . ASN A 1 117 ? 25.520 7.422 33.368 1.00 77.06 145 ASN A N 1
ATOM 808 C CA . ASN A 1 117 ? 26.861 7.077 33.836 1.00 76.53 145 ASN A CA 1
ATOM 809 C C . ASN A 1 117 ? 26.808 5.877 34.770 1.00 79.22 145 ASN A C 1
ATOM 810 O O . ASN A 1 117 ? 25.810 5.150 34.800 1.00 80.63 145 ASN A O 1
ATOM 815 N N . ALA A 1 118 ? 27.875 5.680 35.537 1.00 87.74 146 ALA A N 1
ATOM 816 C CA . ALA A 1 118 ? 28.029 4.492 36.379 1.00 87.37 146 ALA A CA 1
ATOM 817 C C . ALA A 1 118 ? 26.953 4.398 37.471 1.00 84.78 146 ALA A C 1
ATOM 818 O O . ALA A 1 118 ? 26.516 3.300 37.835 1.00 86.69 146 ALA A O 1
ATOM 820 N N . THR A 1 119 ? 26.515 5.548 37.973 1.00 81.96 147 THR A N 1
ATOM 821 C CA . THR A 1 119 ? 25.467 5.594 38.991 1.00 78.47 147 THR A CA 1
ATOM 822 C C . THR A 1 119 ? 24.146 5.010 38.490 1.00 80.22 147 THR A C 1
ATOM 823 O O . THR A 1 119 ? 23.304 4.600 39.287 1.00 78.92 147 THR A O 1
ATOM 827 N N . GLY A 1 120 ? 23.968 4.984 37.167 1.00 78.63 148 GLY A N 1
ATOM 828 C CA . GLY A 1 120 ? 22.705 4.580 36.555 1.00 73.42 148 GLY A CA 1
ATOM 829 C C . GLY A 1 120 ? 21.570 5.603 36.679 1.00 73.27 148 GLY A C 1
ATOM 830 O O . GLY A 1 120 ? 20.426 5.304 36.344 1.00 73.91 148 GLY A O 1
ATOM 831 N N . ARG A 1 121 ? 21.877 6.812 37.154 1.00 69.92 149 ARG A N 1
ATOM 832 C CA . ARG A 1 121 ? 20.844 7.793 37.498 1.00 73.17 149 ARG A CA 1
ATOM 833 C C . ARG A 1 121 ? 21.263 9.230 37.210 1.00 72.59 149 ARG A C 1
ATOM 834 O O . ARG A 1 121 ? 20.607 10.174 37.651 1.00 76.10 149 ARG A O 1
ATOM 842 N N . GLU A 1 122 ? 22.365 9.396 36.494 1.00 70.61 150 GLU A N 1
ATOM 843 C CA . GLU A 1 122 ? 22.866 10.719 36.139 1.00 73.05 150 GLU A CA 1
ATOM 844 C C . GLU A 1 122 ? 23.370 10.706 34.705 1.00 70.71 150 GLU A C 1
ATOM 845 O O . GLU A 1 122 ? 23.773 9.660 34.202 1.00 69.66 150 GLU A O 1
ATOM 851 N N . PHE A 1 123 ? 23.352 11.852 34.033 1.00 67.29 151 PHE A N 1
ATOM 852 C CA . PHE A 1 123 ? 23.940 11.888 32.698 1.00 67.26 151 PHE A CA 1
ATOM 853 C C . PHE A 1 123 ? 24.879 13.073 32.575 1.00 67.21 151 PHE A C 1
ATOM 854 O O . PHE A 1 123 ? 24.729 14.059 33.280 1.00 64.94 151 PHE A O 1
ATOM 862 N N . SER A 1 124 ? 25.851 12.984 31.677 1.00 60.62 152 SER A N 1
ATOM 863 C CA . SER A 1 124 ? 26.730 14.114 31.466 1.00 60.50 152 SER A CA 1
ATOM 864 C C . SER A 1 124 ? 26.029 15.308 30.818 1.00 66.33 152 SER A C 1
ATOM 865 O O . SER A 1 124 ? 25.448 15.186 29.747 1.00 68.91 152 SER A O 1
ATOM 868 N N . ALA A 1 125 ? 26.117 16.467 31.463 1.00 69.03 153 ALA A N 1
ATOM 869 C CA . ALA A 1 125 ? 25.548 17.710 30.944 1.00 65.98 153 ALA A CA 1
ATOM 870 C C . ALA A 1 125 ? 26.611 18.508 30.226 1.00 66.52 153 ALA A C 1
ATOM 871 O O . ALA A 1 125 ? 26.533 19.730 30.139 1.00 63.32 153 ALA A O 1
ATOM 873 N N . ASN A 1 126 ? 27.632 17.808 29.756 1.00 68.43 154 ASN A N 1
ATOM 874 C CA . ASN A 1 126 ? 28.654 18.398 28.901 1.00 63.30 154 ASN A CA 1
ATOM 875 C C . ASN A 1 126 ? 28.015 18.882 27.592 1.00 67.17 154 ASN A C 1
ATOM 876 O O . ASN A 1 126 ? 27.625 18.056 26.759 1.00 64.83 154 ASN A O 1
ATOM 881 N N . LYS A 1 127 ? 27.869 20.199 27.415 1.00 64.44 155 LYS A N 1
ATOM 882 C CA . LYS A 1 127 ? 27.175 20.728 26.231 1.00 61.87 155 LYS A CA 1
ATOM 883 C C . LYS A 1 127 ? 28.033 20.571 24.980 1.00 68.22 155 LYS A C 1
ATOM 884 O O . LYS A 1 127 ? 29.261 20.537 25.067 1.00 68.36 155 LYS A O 1
ATOM 890 N N . PHE A 1 128 ? 27.382 20.468 23.821 1.00 66.92 156 PHE A N 1
ATOM 891 C CA . PHE A 1 128 ? 28.084 20.229 22.563 1.00 64.60 156 PHE A CA 1
ATOM 892 C C . PHE A 1 128 ? 27.376 20.831 21.348 1.00 65.71 156 PHE A C 1
ATOM 893 O O . PHE A 1 128 ? 26.179 21.080 21.362 1.00 66.52 156 PHE A O 1
ATOM 901 N N . VAL A 1 129 ? 28.136 21.063 20.291 1.00 69.57 157 VAL A N 1
ATOM 902 C CA . VAL A 1 129 ? 27.555 21.391 19.003 1.00 66.78 157 VAL A CA 1
ATOM 903 C C . VAL A 1 129 ? 27.814 20.204 18.074 1.00 68.10 157 VAL A C 1
ATOM 904 O O . VAL A 1 129 ? 28.935 19.703 17.969 1.00 65.32 157 VAL A O 1
ATOM 908 N N . LEU A 1 130 ? 26.741 19.733 17.449 1.00 70.96 158 LEU A N 1
ATOM 909 C CA . LEU A 1 130 ? 26.771 18.611 16.526 1.00 64.32 158 LEU A CA 1
ATOM 910 C C . LEU A 1 130 ? 26.980 19.071 15.097 1.00 64.27 158 LEU A C 1
ATOM 911 O O . LEU A 1 130 ? 26.243 19.929 14.615 1.00 65.60 158 LEU A O 1
ATOM 916 N N . TYR A 1 131 ? 27.960 18.498 14.412 1.00 59.64 159 TYR A N 1
ATOM 917 C CA . TYR A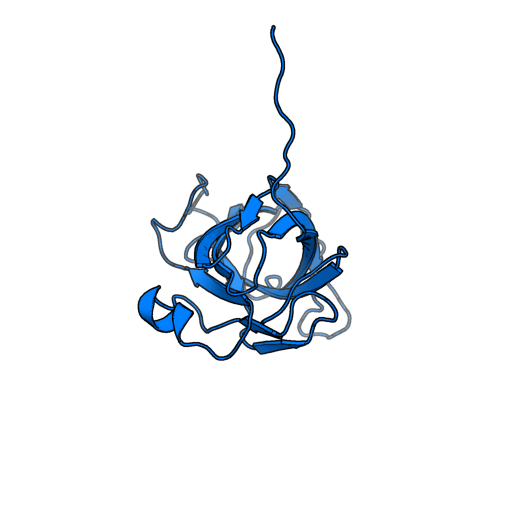 1 131 ? 28.092 18.724 12.987 1.00 61.19 159 TYR A CA 1
ATOM 918 C C . TYR A 1 131 ? 27.605 17.497 12.195 1.00 64.18 159 TYR A C 1
ATOM 919 O O . TYR A 1 131 ? 28.064 16.375 12.423 1.00 62.33 159 TYR A O 1
ATOM 928 N N . PHE A 1 132 ? 26.684 17.710 11.258 1.00 62.43 160 PHE A N 1
ATOM 929 C CA . PHE A 1 132 ? 26.308 16.644 10.340 1.00 61.31 160 PHE A CA 1
ATOM 930 C C . PHE A 1 132 ? 25.761 17.157 9.016 1.00 62.75 160 PHE A C 1
ATOM 931 O O . PHE A 1 132 ? 24.848 17.977 8.981 1.00 66.48 160 PHE A O 1
ATOM 939 N N . LYS A 1 133 ? 26.306 16.623 7.931 1.00 64.06 161 LYS A N 1
ATOM 940 C CA . LYS A 1 133 ? 25.837 16.893 6.571 1.00 61.77 161 LYS A CA 1
ATOM 941 C C . LYS A 1 133 ? 25.178 15.632 5.996 1.00 65.56 161 LYS A C 1
ATOM 942 O O . LYS A 1 133 ? 25.752 14.543 6.093 1.00 63.24 161 LYS A O 1
ATOM 948 N N . PRO A 1 134 ? 23.965 15.762 5.426 1.00 64.69 162 PRO A N 1
ATOM 949 C CA . PRO A 1 134 ? 23.293 14.582 4.860 1.00 66.96 162 PRO A CA 1
ATOM 950 C C . PRO A 1 134 ? 24.214 13.811 3.916 1.00 65.40 162 PRO A C 1
ATOM 951 O O . PRO A 1 134 ? 24.917 14.423 3.129 1.00 64.98 162 PRO A O 1
ATOM 955 N N . THR A 1 135 ? 24.206 12.486 4.026 1.00 64.99 163 THR A N 1
ATOM 956 C CA . THR A 1 135 ? 25.169 11.625 3.359 1.00 61.50 163 THR A CA 1
ATOM 957 C C . THR A 1 135 ? 24.490 10.464 2.667 1.00 65.51 163 THR A C 1
ATOM 958 O O . THR A 1 135 ? 23.742 9.715 3.307 1.00 64.72 163 THR A O 1
ATOM 962 N N . VAL A 1 136 ? 24.755 10.300 1.372 1.00 64.50 164 VAL A N 1
ATOM 963 C CA . VAL A 1 136 ? 24.199 9.182 0.623 1.00 60.30 164 VAL A CA 1
ATOM 964 C C . VAL A 1 136 ? 25.039 7.913 0.823 1.00 65.87 164 VAL A C 1
ATOM 965 O O . VAL A 1 136 ? 26.263 7.924 0.672 1.00 65.05 164 VAL A O 1
ATOM 969 N N . LEU A 1 137 ? 24.381 6.822 1.198 1.00 63.20 165 LEU A N 1
ATOM 970 C CA . LEU A 1 137 ? 25.048 5.529 1.220 1.00 64.30 165 LEU A CA 1
ATOM 971 C C . LEU A 1 137 ? 24.703 4.806 -0.093 1.00 63.21 165 LEU A C 1
ATOM 972 O O . LEU A 1 137 ? 23.605 4.272 -0.260 1.00 64.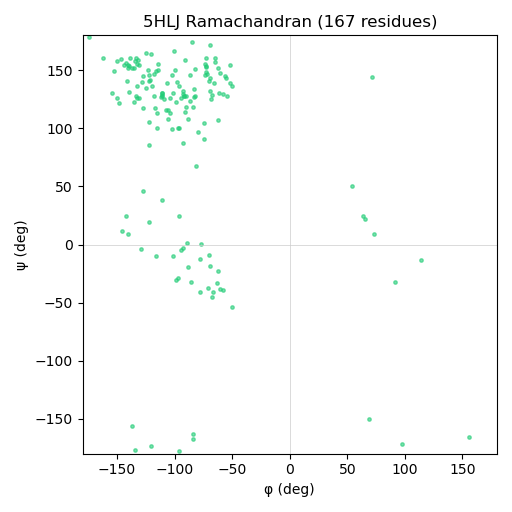26 165 LEU A O 1
ATOM 977 N N . LYS A 1 138 ? 25.627 4.839 -1.042 1.00 61.41 166 LYS A N 1
ATOM 978 C CA . LYS A 1 138 ? 25.409 4.183 -2.329 1.00 66.26 166 LYS A CA 1
ATOM 979 C C . LYS A 1 138 ? 25.332 2.665 -2.121 1.00 64.09 166 LYS A C 1
ATOM 980 O O . LYS A 1 138 ? 26.082 2.103 -1.319 1.00 62.62 166 LYS A O 1
ATOM 986 N N . LYS A 1 139 ? 24.408 2.011 -2.810 1.00 66.01 167 LYS A N 1
ATOM 987 C CA . LYS A 1 139 ? 24.284 0.562 -2.679 1.00 71.50 167 LYS A CA 1
ATOM 988 C C . LYS A 1 139 ? 25.432 -0.199 -3.369 1.00 70.35 167 LYS A C 1
ATOM 989 O O . LYS A 1 139 ? 25.970 0.252 -4.376 1.00 64.84 167 LYS A O 1
ATOM 995 N N . ASN A 1 140 ? 25.784 -1.351 -2.798 1.00 68.21 168 ASN A N 1
ATOM 996 C CA . ASN A 1 140 ? 26.901 -2.178 -3.252 1.00 69.12 168 ASN A CA 1
ATOM 997 C C . ASN A 1 140 ? 28.219 -1.466 -3.100 1.00 71.22 168 ASN A C 1
ATOM 998 O O . ASN A 1 140 ? 29.188 -1.772 -3.797 1.00 74.01 168 ASN A O 1
ATOM 1003 N N . ARG A 1 141 ? 28.256 -0.512 -2.180 1.00 67.38 169 ARG A N 1
ATOM 1004 C CA . ARG A 1 141 ? 29.462 0.249 -1.975 1.00 65.48 169 ARG A CA 1
ATOM 1005 C C . ARG A 1 141 ? 29.721 0.413 -0.494 1.00 66.64 169 ARG A C 1
ATOM 1006 O O . ARG A 1 141 ? 28.793 0.370 0.318 1.00 63.56 169 ARG A O 1
ATOM 1014 N N . ILE A 1 142 ? 30.993 0.548 -0.138 1.00 61.80 170 ILE A N 1
ATOM 1015 C CA . ILE A 1 142 ? 31.348 0.958 1.205 1.00 65.39 170 ILE A CA 1
ATOM 1016 C C . ILE A 1 142 ? 31.483 2.481 1.194 1.00 68.74 170 ILE A C 1
ATOM 1017 O O . ILE A 1 142 ? 32.178 3.050 0.351 1.00 67.83 170 ILE A O 1
ATOM 1022 N N . ASN A 1 143 ? 30.792 3.136 2.119 1.00 68.34 171 ASN A N 1
ATOM 1023 C CA . ASN A 1 143 ? 30.698 4.589 2.134 1.00 62.22 171 ASN A CA 1
ATOM 1024 C C . ASN A 1 143 ? 31.298 5.180 3.395 1.00 66.52 171 ASN A C 1
ATOM 1025 O O . ASN A 1 143 ? 31.220 4.581 4.468 1.00 65.74 171 ASN A O 1
ATOM 1030 N N . THR A 1 144 ? 31.879 6.363 3.278 1.00 62.15 172 THR A N 1
ATOM 1031 C CA . THR A 1 144 ? 32.313 7.076 4.463 1.00 65.45 172 THR A CA 1
ATOM 1032 C C . THR A 1 144 ? 31.133 7.847 5.063 1.00 65.31 172 THR A C 1
ATOM 1033 O O . THR A 1 144 ? 30.356 8.485 4.345 1.00 58.63 172 THR A O 1
ATOM 1037 N N . LEU A 1 145 ? 30.977 7.731 6.377 1.00 62.60 173 LEU A N 1
ATOM 1038 C CA . LEU A 1 145 ? 29.930 8.448 7.103 1.00 64.74 173 LEU A CA 1
ATOM 1039 C C . LEU A 1 145 ? 30.553 9.121 8.304 1.00 63.07 173 LEU A C 1
ATOM 1040 O O . LEU A 1 145 ? 31.240 8.469 9.088 1.00 60.73 173 LEU A O 1
ATOM 1045 N N . VAL A 1 146 ? 30.358 10.432 8.438 1.00 64.58 174 VAL A N 1
ATOM 1046 C CA . VAL A 1 146 ? 30.957 11.132 9.566 1.00 58.80 174 VAL A CA 1
ATOM 1047 C C . VAL A 1 146 ? 29.981 12.102 10.230 1.00 61.70 174 VAL A C 1
ATOM 1048 O O . VAL A 1 146 ? 29.061 12.626 9.599 1.00 61.08 174 VAL A O 1
ATOM 1052 N N . PHE A 1 147 ? 30.191 12.335 11.518 1.00 59.40 175 PHE A N 1
ATOM 1053 C CA . PHE A 1 147 ? 29.626 13.504 12.169 1.00 63.15 175 PHE A CA 1
ATOM 1054 C C . PHE A 1 147 ? 30.652 13.981 13.183 1.00 64.44 175 PHE A C 1
ATOM 1055 O O . PHE A 1 147 ? 31.505 13.201 13.636 1.00 65.77 175 PHE A O 1
ATOM 1063 N N . GLY A 1 148 ? 30.605 15.266 13.506 1.00 61.65 176 GLY A N 1
ATOM 1064 C CA . GLY A 1 148 ? 31.478 15.799 14.530 1.00 61.73 176 GLY A CA 1
ATOM 1065 C C . GLY A 1 148 ? 30.703 16.277 15.736 1.00 65.06 176 GLY A C 1
ATOM 1066 O O . GLY A 1 148 ? 29.514 16.609 15.651 1.00 63.34 176 GLY A O 1
ATOM 1067 N N . ALA A 1 149 ? 31.370 16.293 16.878 1.00 61.02 177 ALA A N 1
ATOM 1068 C CA . ALA A 1 149 ? 30.789 16.906 18.060 1.00 65.48 177 ALA A CA 1
ATOM 1069 C C . ALA A 1 149 ? 31.885 17.661 18.768 1.00 65.08 177 ALA A C 1
ATOM 1070 O O . ALA A 1 149 ? 32.969 17.132 18.978 1.00 66.76 177 ALA A O 1
ATOM 1072 N N . THR A 1 150 ? 31.606 18.907 19.116 1.00 63.19 178 THR A N 1
ATOM 1073 C CA . THR A 1 150 ? 32.551 19.699 19.867 1.00 66.10 178 THR A CA 1
ATOM 1074 C C . THR A 1 150 ? 31.962 20.013 21.233 1.00 64.86 178 THR A C 1
ATOM 1075 O O . THR A 1 150 ? 30.975 20.744 21.350 1.00 67.82 178 THR A O 1
ATOM 1079 N N . PHE A 1 151 ? 32.582 19.451 22.262 1.00 65.83 179 PHE A N 1
ATOM 1080 C CA . PHE A 1 151 ? 32.112 19.596 23.637 1.00 69.21 179 PHE A CA 1
ATOM 1081 C C . PHE A 1 151 ? 32.718 20.800 24.376 1.00 69.92 179 PHE A C 1
ATOM 1082 O O . PHE A 1 151 ? 33.778 21.295 24.005 1.00 72.22 179 PHE A O 1
ATOM 1090 N N . ASP A 1 152 ? 32.036 21.251 25.431 1.00 69.92 180 ASP A N 1
ATOM 1091 C CA . ASP A 1 152 ? 32.566 22.278 26.334 1.00 70.40 180 ASP A CA 1
ATOM 1092 C C . ASP A 1 152 ? 33.765 21.738 27.114 1.00 74.92 180 ASP A C 1
ATOM 1093 O O . ASP A 1 152 ? 34.798 22.410 27.231 1.00 77.59 180 ASP A O 1
ATOM 1098 N N . GLU A 1 153 ? 33.607 20.514 27.626 1.00 70.48 181 GLU A N 1
ATOM 1099 C CA . GLU A 1 153 ? 34.576 19.861 28.498 1.00 71.08 181 GLU A CA 1
ATOM 1100 C C . GLU A 1 153 ? 35.189 18.629 27.823 1.00 73.76 181 GLU A C 1
ATOM 1101 O O . GLU A 1 153 ? 34.525 17.965 27.018 1.00 70.04 181 GLU A O 1
ATOM 1107 N N . ASP A 1 154 ? 36.441 18.317 28.171 1.00 73.82 182 ASP A N 1
ATOM 1108 C CA . ASP A 1 154 ? 37.132 17.122 27.675 1.00 74.54 182 ASP A CA 1
ATOM 1109 C C . ASP A 1 154 ? 36.329 15.854 27.887 1.00 72.14 182 ASP A C 1
ATOM 1110 O O . ASP A 1 154 ? 35.747 15.633 28.956 1.00 69.17 182 ASP A O 1
ATOM 1115 N N . ILE A 1 155 ? 36.342 14.992 26.883 1.00 68.31 183 ILE A N 1
ATOM 1116 C CA . ILE A 1 155 ? 35.797 13.658 27.055 1.00 67.70 183 ILE A CA 1
ATOM 1117 C C . ILE A 1 155 ? 36.833 12.727 27.709 1.00 74.63 183 ILE A C 1
ATOM 1118 O O . ILE A 1 155 ? 37.967 12.610 27.238 1.00 74.54 183 ILE A O 1
ATOM 1123 N N . ASP A 1 156 ? 36.435 12.081 28.800 1.00 74.71 184 ASP A N 1
ATOM 1124 C CA . ASP A 1 156 ? 37.262 11.081 29.468 1.00 74.84 184 ASP A CA 1
ATOM 1125 C C . ASP A 1 156 ? 36.401 9.883 29.872 1.00 81.68 184 ASP A C 1
ATOM 1126 O O . ASP A 1 156 ? 35.340 9.660 29.299 1.00 80.56 184 ASP A O 1
ATOM 1131 N N . ASP A 1 157 ? 36.834 9.135 30.883 1.00 80.70 185 ASP A N 1
ATOM 1132 C CA . ASP A 1 157 ? 36.140 7.903 31.253 1.00 82.78 185 ASP A CA 1
ATOM 1133 C C . ASP A 1 157 ? 34.864 8.121 32.052 1.00 79.90 185 ASP A C 1
ATOM 1134 O O . ASP A 1 157 ? 34.085 7.191 32.241 1.00 79.21 185 ASP A O 1
ATOM 1139 N N . THR A 1 158 ? 34.648 9.337 32.534 1.00 76.04 186 THR A N 1
ATOM 1140 C CA . THR A 1 158 ? 33.486 9.580 33.377 1.00 78.96 186 THR A CA 1
ATOM 1141 C C . THR A 1 158 ? 32.255 9.964 32.563 1.00 79.69 186 THR A C 1
ATOM 1142 O O . THR A 1 158 ? 31.131 9.845 33.045 1.00 78.62 186 THR A O 1
ATOM 1146 N N . ASN A 1 159 ? 32.470 10.412 31.329 1.00 74.00 187 ASN A N 1
ATOM 1147 C CA . ASN A 1 159 ? 31.424 11.113 30.603 1.00 72.99 187 ASN A CA 1
ATOM 1148 C C . ASN A 1 159 ? 31.381 10.781 29.102 1.00 71.85 187 ASN A C 1
ATOM 1149 O O . ASN A 1 159 ? 30.903 11.586 28.301 1.00 67.55 187 ASN A O 1
ATOM 1154 N N . ARG A 1 160 ? 31.878 9.609 28.720 1.00 69.01 188 ARG A N 1
ATOM 1155 C CA . ARG A 1 160 ? 32.075 9.306 27.305 1.00 70.26 188 ARG A CA 1
ATOM 1156 C C . ARG A 1 160 ? 30.921 8.557 26.625 1.00 71.55 188 ARG A C 1
ATOM 1157 O O . ARG A 1 160 ? 30.966 8.326 25.419 1.00 68.22 188 ARG A O 1
ATOM 1165 N N . HIS A 1 161 ? 29.904 8.167 27.386 1.00 67.56 189 HIS A N 1
ATOM 1166 C CA . HIS A 1 161 ? 28.869 7.295 26.853 1.00 70.40 189 HIS A CA 1
ATOM 1167 C C . HIS A 1 161 ? 27.736 8.049 26.155 1.00 71.70 189 HIS A C 1
ATOM 1168 O O . HIS A 1 161 ? 27.110 8.911 26.763 1.00 67.71 189 HIS A O 1
ATOM 1175 N N . TYR A 1 162 ? 27.477 7.721 24.886 1.00 64.15 190 TYR A N 1
ATOM 1176 C CA . TYR A 1 162 ? 26.435 8.410 24.125 1.00 67.06 190 TYR A CA 1
ATOM 1177 C C . TYR A 1 162 ? 25.509 7.469 23.365 1.00 65.63 190 TYR A C 1
ATOM 1178 O O . TYR A 1 162 ? 25.868 6.333 23.047 1.00 66.23 190 TYR A O 1
ATOM 1187 N N . LEU A 1 163 ? 24.302 7.965 23.105 1.00 66.68 191 LEU A N 1
ATOM 1188 C CA . LEU A 1 163 ? 23.295 7.263 22.315 1.00 65.02 191 LEU A CA 1
ATOM 1189 C C . LEU A 1 163 ? 23.138 8.013 21.018 1.00 64.68 191 LEU A C 1
ATOM 1190 O O . LEU A 1 163 ? 22.979 9.229 21.021 1.00 65.85 191 LEU A O 1
ATOM 1195 N N . LEU A 1 164 ? 23.202 7.290 19.909 1.00 64.31 192 LEU A N 1
ATOM 1196 C CA . LEU A 1 164 ? 23.194 7.904 18.598 1.00 63.82 192 LEU A CA 1
ATOM 1197 C C . LEU A 1 164 ? 21.904 7.579 17.856 1.00 64.21 192 LEU A C 1
ATOM 1198 O O . LEU A 1 164 ? 21.533 6.419 17.729 1.00 64.98 192 LEU A O 1
ATOM 1203 N N . SER A 1 165 ? 21.220 8.608 17.380 1.00 60.29 193 SER A N 1
ATOM 1204 C CA . SER A 1 165 ? 20.070 8.414 16.516 1.00 64.71 193 SER A CA 1
ATOM 1205 C C . SER A 1 165 ? 20.387 8.834 15.093 1.00 64.05 193 SER A C 1
ATOM 1206 O O . SER A 1 165 ? 20.813 9.961 14.860 1.00 65.81 193 SER A O 1
ATOM 1209 N N . MET A 1 166 ? 20.178 7.931 14.146 1.00 62.22 194 MET A N 1
ATOM 1210 C CA . MET A 1 166 ? 20.328 8.280 12.734 1.00 67.87 194 MET A CA 1
ATOM 1211 C C . MET A 1 166 ? 19.015 8.059 12.004 1.00 67.50 194 MET A C 1
ATOM 1212 O O . MET A 1 166 ? 18.360 7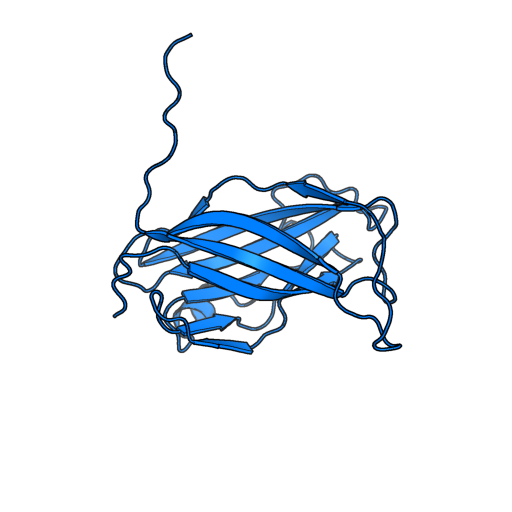.040 12.203 1.00 69.24 194 MET A O 1
ATOM 1217 N N . ARG A 1 167 ? 18.631 8.994 11.145 1.00 64.56 195 ARG A N 1
ATOM 1218 C CA . ARG A 1 167 ? 17.473 8.756 10.306 1.00 65.38 195 ARG A CA 1
ATOM 1219 C C . ARG A 1 167 ? 17.889 8.294 8.921 1.00 63.24 195 ARG A C 1
ATOM 1220 O O . ARG A 1 167 ? 18.640 8.973 8.231 1.00 66.87 195 ARG A O 1
ATOM 1228 N N . PHE A 1 168 ? 17.400 7.120 8.533 1.00 68.01 196 PHE A N 1
ATOM 1229 C CA . PHE A 1 168 ? 17.595 6.579 7.194 1.00 66.88 196 PHE A CA 1
ATOM 1230 C C . PHE A 1 168 ? 16.384 6.861 6.318 1.00 69.76 196 PHE A C 1
ATOM 1231 O O . PHE A 1 168 ? 15.243 6.728 6.766 1.00 69.76 196 PHE A O 1
ATOM 1239 N N . SER A 1 169 ? 16.619 7.210 5.058 1.00 67.93 197 SER A N 1
ATOM 1240 C CA . SER A 1 169 ? 15.519 7.314 4.106 1.00 71.32 197 SER A CA 1
ATOM 1241 C C . SER A 1 169 ? 15.941 6.799 2.727 1.00 69.34 197 SER A C 1
ATOM 1242 O O . SER A 1 169 ? 17.125 6.762 2.411 1.00 68.70 197 SER A O 1
ATOM 1245 N N . PRO A 1 170 ?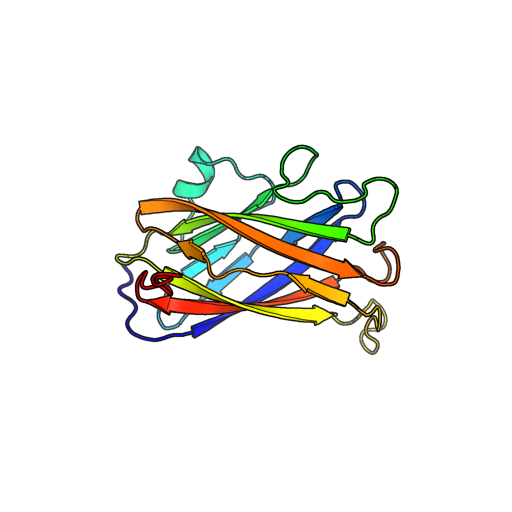 14.969 6.375 1.909 1.00 70.14 198 PRO A N 1
ATOM 1246 C CA . PRO A 1 170 ? 15.311 5.805 0.603 1.00 72.85 198 PRO A CA 1
ATOM 1247 C C . PRO A 1 170 ? 15.798 6.844 -0.387 1.00 70.36 198 PRO A C 1
ATOM 1248 O O . PRO A 1 170 ? 15.331 7.977 -0.358 1.00 74.72 198 PRO A O 1
ATOM 1252 N N . GLY A 1 171 ? 16.720 6.460 -1.263 1.00 68.89 199 GLY A N 1
ATOM 1253 C CA . GLY A 1 171 ? 17.053 7.300 -2.397 1.00 64.80 199 GLY A CA 1
ATOM 1254 C C . GLY A 1 171 ? 18.283 8.140 -2.149 1.00 69.76 199 GLY A C 1
ATOM 1255 O O . GLY A 1 171 ? 18.984 7.971 -1.141 1.00 67.83 199 GLY A O 1
ATOM 1256 N N . ASN A 1 172 ? 18.542 9.061 -3.069 1.00 64.44 200 ASN A N 1
ATOM 1257 C CA . ASN A 1 172 ? 19.796 9.787 -3.084 1.00 67.52 200 ASN A CA 1
ATOM 1258 C C . ASN A 1 172 ? 19.620 11.263 -3.447 1.00 69.23 200 ASN A C 1
ATOM 1259 O O . ASN A 1 172 ? 20.606 11.972 -3.650 1.00 68.44 200 ASN A O 1
ATOM 1264 N N . ASP A 1 173 ? 18.369 11.719 -3.517 1.00 65.75 201 ASP A N 1
ATOM 1265 C CA . ASP A 1 173 ? 18.081 13.109 -3.882 1.00 73.52 201 ASP A CA 1
ATOM 1266 C C . ASP A 1 173 ? 18.555 14.098 -2.822 1.00 74.98 201 ASP A C 1
ATOM 1267 O O . ASP A 1 173 ? 18.254 13.955 -1.633 1.00 74.46 201 ASP A O 1
ATOM 1272 N N . LEU A 1 174 ? 19.303 15.098 -3.268 1.00 76.38 202 LEU A N 1
ATOM 1273 C CA . LEU A 1 174 ? 19.825 16.138 -2.385 1.00 71.95 202 LEU A CA 1
ATOM 1274 C C . LEU A 1 174 ? 19.594 17.515 -2.999 1.00 76.15 202 LEU A C 1
ATOM 1275 O O . LEU A 1 174 ? 19.371 17.648 -4.213 1.00 72.28 202 LEU A O 1
ATOM 1280 N N . PHE A 1 175 ? 19.651 18.536 -2.155 1.00 73.88 203 PHE A N 1
ATOM 1281 C CA . PHE A 1 175 ? 19.491 19.906 -2.603 1.00 70.35 203 PHE A CA 1
ATOM 1282 C C . PHE A 1 175 ? 20.470 20.262 -3.725 1.00 69.28 203 PHE A C 1
ATOM 1283 O O . PHE A 1 175 ? 21.676 20.053 -3.600 1.00 69.00 203 PHE A O 1
ATOM 1291 N N . LYS A 1 176 ? 19.948 20.788 -4.826 1.00 69.93 204 LYS A N 1
ATOM 1292 C CA . LYS A 1 176 ? 20.811 21.264 -5.905 1.00 72.91 204 LYS A CA 1
ATOM 1293 C C . LYS A 1 176 ? 20.857 22.809 -5.941 1.00 76.34 204 LYS A C 1
ATOM 1294 O O . LYS A 1 176 ? 19.883 23.478 -6.307 1.00 77.51 204 LYS A O 1
ATOM 1300 N N . VAL A 1 177 ? 21.993 23.363 -5.534 1.00 75.14 205 VAL A N 1
ATOM 1301 C CA . VAL A 1 177 ? 22.189 24.808 -5.512 1.00 76.62 205 VAL A CA 1
ATOM 1302 C C . VAL A 1 177 ? 21.993 25.471 -6.880 1.00 81.51 205 VAL A C 1
ATOM 1303 O O . VAL A 1 177 ? 22.564 25.035 -7.873 1.00 88.34 205 VAL A O 1
ATOM 1307 N N . GLY A 1 178 ? 21.185 26.528 -6.921 1.00 84.08 206 GLY A N 1
ATOM 1308 C CA . GLY A 1 178 ? 20.930 27.269 -8.147 1.00 87.64 206 GLY A CA 1
ATOM 1309 C C . GLY A 1 178 ? 21.974 28.330 -8.470 1.00 91.11 206 GLY A C 1
ATOM 1310 O O . GLY A 1 178 ? 23.048 28.367 -7.871 1.00 90.26 206 GLY A O 1
ATOM 1311 N N . GLU A 1 179 ? 21.649 29.201 -9.420 1.00 103.77 207 GLU A N 1
ATOM 1312 C CA . GLU A 1 179 ? 22.589 30.218 -9.888 1.00 110.30 207 GLU A CA 1
ATOM 1313 C C . GLU A 1 179 ? 22.630 31.442 -8.977 1.00 107.38 207 GLU A C 1
ATOM 1314 O O . GLU A 1 179 ? 21.636 31.775 -8.337 1.00 105.73 207 GLU A O 1
ATOM 1320 N N . LYS A 1 180 ? 23.785 32.108 -8.939 1.00 111.38 208 LYS A N 1
ATOM 1321 C CA . LYS A 1 180 ? 24.004 33.272 -8.073 1.00 117.66 208 LYS A CA 1
ATOM 1322 C C . LYS A 1 180 ? 23.101 34.469 -8.406 1.00 114.41 208 LYS A C 1
ATOM 1323 O O . LYS A 1 180 ? 22.565 34.583 -9.509 1.00 109.80 208 LYS A O 1
#

Secondary structure (DSSP, 8-state):
-----S-EEEEEEEEEETTTTEEEEPPEEEE-SSS-EEEEPPTT--HHHHTTSSSSEEEEE--STT--SS---TTSSSEEEEEEEEEE-SSS-EEEEEEEEEE-B-TTSS-B----EEEE---EEE-TTEEEEEEEEEEESS---TTS-EEEEEEEEEES---------

InterPro domains:
  IPR022004 White spot syndrome virus structural envelope protein Vp28 [PF12175] (1-206)
  IPR037251 WSSV envelope protein Vp28 superfamily [G3DSA:2.60.40.2770] (46-198)
  IPR037251 WSSV envelope protein Vp28 superfamily [SSF158974] (52-194)

Organism: NCBI:txid342409

B-factor: mean 72.76, std 11.56, range [54.02, 125.49]

Nearest PDB structures (foldseek):
  5hlj-assembly1_A  TM=1.006E+00  e=4.002E-35  White spot syndrome virus
  2ed6-assembly1_A  TM=9.012E-01  e=4.260E-13  Shrimp white spot syndrome virus
  2edm-assembly1_A  TM=7.665E-01  e=5.066E-10  Shrimp white spot syndrome virus
  9biw-assembly1_B-2  TM=2.152E-01  e=1.322E+00  Austwickia chelonae
  6u7g-assembly2_B  TM=2.202E-01  e=6.474E-01  Homo sapiens

Sequence (169 aa):
DAYPVESEIINLTINGVARGNHFNFVNGTLQTRNYGKVYVAGQGTSDSELVKKKGDIILTSLLGDGDHTLNVNKAESKELELYARVYNNTKRDITVDSVSLSPGLNATGREFSANKFVLYFKPTVLKKNRINTLVFGATFDEDIDDTNRHYLLSMRFSPGNDLFKVGEK

Foldseek 3Di:
DFDAAFKDKDKFKWFADLQQQEIFGDFDWDADDRQWIEGEDEEPDDPVRQVVDPIQKYKHWYGDPPLDPDDDDSVFNQKHKTKMKMAHAHPFKKKFCDKDKDFADFPVNPDADPFDKDKAADIDIDGHPDIDIHMMMIGTPHTDDNGHTIMMMMIMMHTDDDDDDDDDD

Solvent-accessible surface area: 9471 Å² total; per-residue (Å²): 137,16,125,2,100,98,37,24,83,0,98,20,42,0,27,4,42,48,226,10,2,0,0,21,16,68,102,35,83,56,129,10,181,29,0,17,78,0,58,4,4,38,116,46,22,60,59,77,74,0,66,138,66,179,24,30,0,2,1,0,0,32,44,38,105,66,40,33,82,58,156,17,65,108,92,75,12,61,56,3,0,0,39,0,48,0,27,0,59,6,117,71,11,0,7,0,50,54,20,59,22,52,28,8,107,52,114,80,39,208,96,133,26,83,15,147,62,114,52,103,41,139,62,31,30,0,68,92,105,134,32,14,48,3,25,3,4,2,66,5,75,107,61,2,68,119,106,25,95,66,1,81,1,31,2,106,1,15,38,13,70,138,99,180,184,117,60,173,250